Protein AF-A0A935KR40-F1 (afdb_monomer)

pLDDT: mean 94.68, std 5.31, range [67.19, 98.38]

Radius of gyration: 16.08 Å; Cα contacts (8 Å, |Δi|>4): 238; chains: 1; bounding box: 42×30×40 Å

Sequence (120 aa):
MPTGVYYLVIKHFNSIETWSKSGGDHFTRDFSEDSYDFTISSNQAYGNNLKLKGDQYCIISGDIVQDGFIDGSDMLALDNSTYTFASGRFLPTDLNGDGFSDAQDMLIADNNRSREVIRP

Structure (mmCIF, N/CA/C/O backbone):
data_AF-A0A935KR40-F1
#
_entry.id   AF-A0A935KR40-F1
#
loop_
_atom_site.group_PDB
_atom_site.id
_atom_site.type_symbol
_atom_site.label_atom_id
_atom_site.label_alt_id
_atom_site.label_comp_id
_atom_site.label_asym_id
_atom_site.label_entity_id
_atom_site.label_seq_id
_atom_site.pdbx_PDB_ins_code
_atom_site.Cartn_x
_atom_site.Cartn_y
_atom_site.Cartn_z
_atom_site.occupancy
_atom_site.B_iso_or_equiv
_atom_site.auth_seq_id
_atom_site.auth_comp_id
_atom_site.auth_asym_id
_atom_site.auth_atom_id
_atom_site.pdbx_PDB_model_num
ATOM 1 N N . MET A 1 1 ? 20.684 -13.747 -7.491 1.00 74.19 1 MET A N 1
ATOM 2 C CA . MET A 1 1 ? 19.772 -14.326 -8.508 1.00 74.19 1 MET A CA 1
ATOM 3 C C . MET A 1 1 ? 20.428 -14.155 -9.876 1.00 74.19 1 MET A C 1
ATOM 5 O O . MET A 1 1 ? 21.354 -13.359 -9.942 1.00 74.19 1 MET A O 1
ATOM 9 N N . PRO A 1 2 ? 20.089 -14.916 -10.930 1.00 88.00 2 PRO A N 1
ATOM 10 C CA . PRO A 1 2 ? 20.597 -14.633 -12.276 1.00 88.00 2 PRO A CA 1
ATOM 11 C C . PRO A 1 2 ? 20.236 -13.212 -12.729 1.00 88.00 2 PRO A C 1
ATOM 13 O O . PRO A 1 2 ? 19.287 -12.632 -12.215 1.00 88.00 2 PRO A O 1
ATOM 16 N N . THR A 1 3 ? 20.977 -12.665 -13.690 1.00 91.88 3 THR A N 1
ATOM 17 C CA . THR A 1 3 ? 20.556 -11.431 -14.363 1.00 91.88 3 THR A CA 1
ATOM 18 C C . THR A 1 3 ? 19.273 -11.700 -15.150 1.00 91.88 3 THR A C 1
ATOM 20 O O . THR A 1 3 ? 19.194 -12.712 -15.853 1.00 91.88 3 THR A O 1
ATOM 23 N N . GLY A 1 4 ? 18.279 -10.822 -15.042 1.00 92.81 4 GLY A N 1
ATOM 24 C CA . GLY A 1 4 ? 16.993 -11.015 -15.703 1.00 92.81 4 GLY A CA 1
ATOM 25 C C . GLY A 1 4 ? 15.966 -9.939 -15.376 1.00 92.81 4 GLY A C 1
ATOM 26 O O . GLY A 1 4 ? 16.249 -8.981 -14.664 1.00 92.81 4 GLY A O 1
ATOM 27 N N . VAL A 1 5 ? 14.762 -10.114 -15.918 1.00 93.69 5 VAL A N 1
ATOM 28 C CA . VAL A 1 5 ? 13.613 -9.245 -15.646 1.00 93.69 5 VAL A CA 1
ATOM 29 C C . VAL A 1 5 ? 12.811 -9.830 -14.491 1.00 93.69 5 VAL A C 1
ATOM 31 O O . VAL A 1 5 ? 12.397 -10.990 -14.545 1.00 93.69 5 VAL A O 1
ATOM 34 N N . TYR A 1 6 ? 12.586 -9.024 -13.460 1.00 93.19 6 TYR A N 1
ATOM 35 C CA . TYR A 1 6 ? 11.889 -9.416 -12.242 1.00 93.19 6 TYR A CA 1
ATOM 36 C C . TYR A 1 6 ? 10.812 -8.403 -11.874 1.00 93.19 6 TYR A C 1
ATOM 38 O O . TYR A 1 6 ? 10.877 -7.231 -12.239 1.00 93.19 6 TYR A O 1
ATOM 46 N N . TYR A 1 7 ? 9.829 -8.867 -11.108 1.00 95.50 7 TYR A N 1
ATOM 47 C CA . TYR A 1 7 ? 8.890 -7.991 -10.425 1.00 95.50 7 TYR A CA 1
ATOM 48 C C . TYR A 1 7 ? 9.278 -7.873 -8.958 1.00 95.50 7 TYR A C 1
ATOM 50 O O . TYR A 1 7 ? 9.587 -8.876 -8.311 1.00 95.50 7 TYR A O 1
ATOM 58 N N . LEU A 1 8 ? 9.230 -6.652 -8.434 1.00 95.50 8 LEU A N 1
ATOM 59 C CA . LEU A 1 8 ? 9.316 -6.407 -7.003 1.00 95.50 8 LEU A CA 1
ATOM 60 C C . LEU A 1 8 ? 7.906 -6.372 -6.436 1.00 95.50 8 LEU A C 1
ATOM 62 O O . LEU A 1 8 ? 6.996 -5.824 -7.059 1.00 95.50 8 LEU A O 1
ATOM 66 N N . VAL A 1 9 ? 7.743 -6.932 -5.244 1.00 97.00 9 VAL A N 1
ATOM 67 C CA . VAL A 1 9 ? 6.456 -6.970 -4.553 1.00 97.00 9 VAL A CA 1
ATOM 68 C C . VAL A 1 9 ? 6.644 -6.420 -3.156 1.00 97.00 9 VAL A C 1
ATOM 70 O O . VAL A 1 9 ? 7.471 -6.927 -2.397 1.00 97.00 9 VAL A O 1
ATOM 73 N N . ILE A 1 10 ? 5.861 -5.402 -2.814 1.00 97.31 10 ILE A N 1
ATOM 74 C CA . ILE A 1 10 ? 5.774 -4.893 -1.450 1.00 97.31 10 ILE A CA 1
ATOM 75 C C . ILE A 1 10 ? 4.508 -5.461 -0.820 1.00 97.31 10 ILE A C 1
ATOM 77 O O . ILE A 1 10 ? 3.406 -5.277 -1.336 1.00 97.31 10 ILE A O 1
ATOM 81 N N . LYS A 1 11 ? 4.690 -6.153 0.306 1.00 96.88 11 LYS A N 1
ATOM 82 C CA . LYS A 1 11 ? 3.614 -6.628 1.175 1.00 96.88 11 LYS A CA 1
ATOM 83 C C . LYS A 1 11 ? 3.732 -5.920 2.511 1.00 96.88 11 LYS A C 1
ATOM 85 O O . LYS A 1 11 ? 4.810 -5.906 3.106 1.00 96.88 11 LYS A O 1
ATOM 90 N N . HIS A 1 12 ? 2.630 -5.351 2.969 1.00 95.31 12 HIS A N 1
ATOM 91 C CA . HIS A 1 12 ? 2.526 -4.706 4.266 1.00 95.31 12 HIS A CA 1
ATOM 92 C C . HIS A 1 12 ? 1.251 -5.195 4.950 1.00 95.31 12 HIS A C 1
ATOM 94 O O . HIS A 1 12 ? 0.281 -5.516 4.275 1.00 95.31 12 HIS A O 1
ATOM 100 N N . PHE A 1 13 ? 1.263 -5.274 6.278 1.00 94.38 13 PHE A N 1
ATOM 101 C CA . PHE A 1 13 ? 0.266 -6.012 7.065 1.00 94.38 13 PHE A CA 1
ATOM 102 C C . PHE A 1 13 ? -1.138 -5.381 7.099 1.00 94.38 13 PHE A C 1
ATOM 104 O O . PHE A 1 13 ? -2.040 -5.962 7.691 1.00 94.38 13 PHE A O 1
ATOM 111 N N . ASN A 1 14 ? -1.305 -4.193 6.518 1.00 95.50 14 ASN A N 1
ATOM 112 C CA . ASN A 1 14 ? -2.572 -3.465 6.434 1.00 95.50 14 ASN A CA 1
ATOM 113 C C . ASN A 1 14 ? -2.696 -2.642 5.141 1.00 95.50 14 ASN A C 1
ATOM 115 O O . ASN A 1 14 ? -3.305 -1.569 5.110 1.00 95.50 14 ASN A O 1
ATOM 119 N N . SER A 1 15 ? -2.023 -3.071 4.075 1.00 97.12 15 SER A N 1
ATOM 120 C CA . SER A 1 15 ? -2.008 -2.349 2.805 1.00 97.12 15 SER A CA 1
ATOM 121 C C . SER A 1 15 ? -2.112 -3.304 1.633 1.00 97.12 15 SER A C 1
ATOM 123 O O 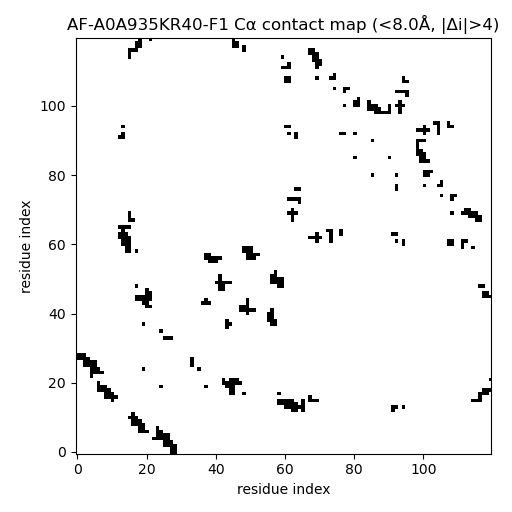. SER A 1 15 ? -1.701 -4.459 1.727 1.00 97.12 15 SER A O 1
ATOM 125 N N . ILE A 1 16 ? -2.595 -2.777 0.509 1.00 97.88 16 ILE A N 1
ATOM 126 C CA . ILE A 1 16 ? -2.675 -3.517 -0.743 1.00 97.88 16 ILE A CA 1
ATOM 127 C C . ILE A 1 16 ? -1.274 -3.941 -1.182 1.00 97.88 16 ILE A C 1
ATOM 129 O O . ILE A 1 16 ? -0.365 -3.120 -1.360 1.00 97.88 16 ILE A O 1
ATOM 133 N N . GLU A 1 17 ? -1.115 -5.246 -1.392 1.00 98.19 17 GLU A N 1
ATOM 134 C CA . GLU A 1 17 ? 0.071 -5.807 -2.025 1.00 98.19 17 GLU A CA 1
ATOM 135 C C . GLU A 1 17 ? 0.319 -5.112 -3.369 1.00 98.19 17 GLU A C 1
ATOM 137 O O . GLU A 1 17 ? -0.527 -5.101 -4.265 1.00 98.19 17 GLU A O 1
ATOM 142 N N . THR A 1 18 ? 1.506 -4.529 -3.509 1.00 98.31 18 THR A N 1
ATOM 143 C CA . THR A 1 18 ? 1.845 -3.679 -4.650 1.00 98.31 18 THR A CA 1
ATOM 144 C C . THR A 1 18 ? 2.976 -4.304 -5.454 1.00 98.31 18 THR A C 1
ATOM 146 O O . THR A 1 18 ? 4.059 -4.560 -4.926 1.00 98.31 18 THR A O 1
ATOM 149 N N . TRP A 1 19 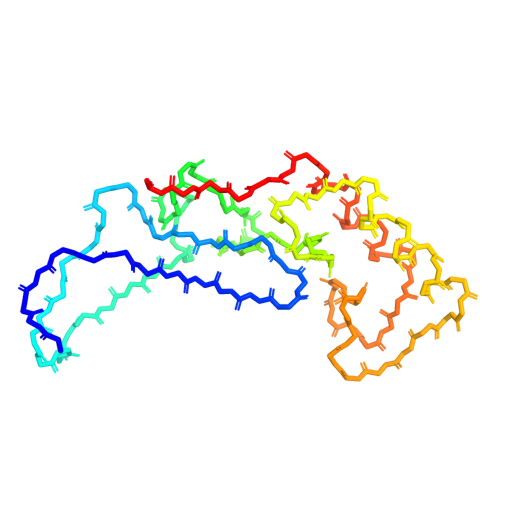? 2.724 -4.532 -6.743 1.00 98.19 19 TRP A N 1
ATOM 150 C CA . TRP A 1 19 ? 3.692 -5.070 -7.700 1.00 98.19 19 TRP A CA 1
ATOM 151 C C . TRP A 1 19 ? 4.338 -3.946 -8.504 1.00 98.19 19 TRP A C 1
ATOM 153 O O . TRP A 1 19 ? 3.667 -2.973 -8.841 1.00 98.19 19 TRP A O 1
ATOM 163 N N . SER A 1 20 ? 5.621 -4.086 -8.842 1.00 97.44 20 SER A N 1
ATOM 164 C CA . SER A 1 20 ? 6.343 -3.150 -9.714 1.00 97.44 20 SER A CA 1
ATOM 165 C C . SER A 1 20 ? 5.709 -3.035 -11.108 1.00 97.44 20 SER A C 1
ATOM 167 O O . SER A 1 20 ? 4.879 -3.855 -11.505 1.00 97.44 20 SER A O 1
ATOM 169 N N . LYS A 1 21 ? 6.116 -2.005 -11.857 1.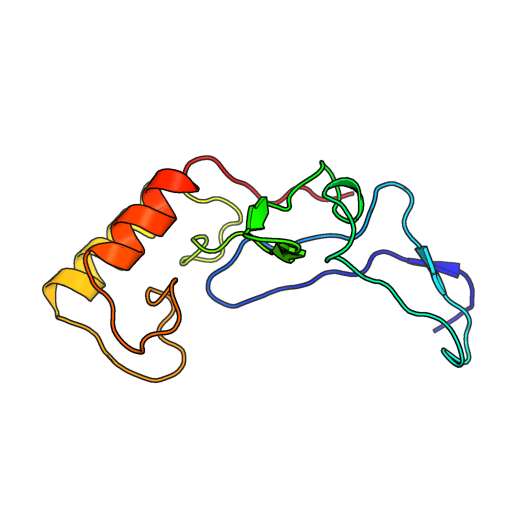00 97.00 21 LYS A N 1
ATOM 170 C CA . LYS A 1 21 ? 5.584 -1.606 -13.167 1.00 97.00 21 LYS A CA 1
ATOM 171 C C . LYS A 1 21 ? 5.410 -2.779 -14.129 1.00 97.00 21 LYS A C 1
ATOM 173 O O . LYS A 1 21 ? 6.166 -3.753 -14.115 1.00 97.00 21 LYS A O 1
ATOM 178 N N . SER A 1 22 ? 4.440 -2.632 -15.026 1.00 96.38 22 SER A N 1
ATOM 179 C CA . SER A 1 22 ? 4.210 -3.585 -16.112 1.00 96.38 22 SER A CA 1
ATOM 180 C C . SER A 1 22 ? 5.480 -3.814 -16.933 1.00 96.38 22 SER A C 1
ATOM 182 O O . SER A 1 22 ? 6.151 -2.861 -17.324 1.00 96.38 22 SER A O 1
ATOM 184 N N . GLY A 1 23 ? 5.785 -5.080 -17.220 1.00 94.88 23 GLY A N 1
ATOM 185 C CA . GLY A 1 23 ? 7.004 -5.483 -17.923 1.00 94.88 23 GLY A CA 1
ATOM 186 C C . GLY A 1 23 ? 8.196 -5.776 -17.008 1.00 94.88 23 GLY A C 1
ATOM 187 O O . GLY A 1 23 ? 9.199 -6.274 -17.508 1.00 94.88 23 GLY A O 1
ATOM 188 N N . GLY A 1 24 ? 8.078 -5.537 -15.697 1.00 93.88 24 GLY A N 1
ATOM 189 C CA . GLY A 1 24 ? 9.130 -5.790 -14.713 1.00 93.88 24 GLY A CA 1
ATOM 190 C C . GLY A 1 24 ? 10.269 -4.773 -14.777 1.00 93.88 24 GLY A C 1
ATOM 191 O O . GLY A 1 24 ? 10.222 -3.794 -15.527 1.00 93.88 24 GLY A O 1
ATOM 192 N N . ASP A 1 25 ? 11.298 -5.003 -13.968 1.00 93.00 25 ASP A N 1
ATOM 193 C CA . ASP A 1 25 ? 12.567 -4.288 -14.069 1.00 93.00 25 ASP A CA 1
ATOM 194 C C . ASP A 1 25 ? 13.743 -5.249 -14.211 1.00 93.00 25 ASP A C 1
ATOM 196 O O . ASP A 1 25 ? 13.673 -6.414 -13.811 1.00 93.00 25 ASP A O 1
ATOM 200 N N . HIS A 1 26 ? 14.811 -4.766 -14.831 1.00 92.12 26 HIS A N 1
ATOM 201 C CA . HIS A 1 26 ? 16.004 -5.562 -15.063 1.00 92.12 26 HIS A CA 1
ATOM 202 C C . HIS A 1 26 ? 16.911 -5.507 -13.835 1.00 92.12 26 HIS A C 1
ATOM 204 O O . HIS A 1 26 ? 17.340 -4.430 -13.443 1.00 92.12 26 HIS A O 1
ATOM 210 N N . PHE A 1 27 ? 17.241 -6.671 -13.278 1.00 90.56 27 PHE A N 1
ATOM 211 C CA . PHE A 1 27 ? 18.189 -6.806 -12.174 1.00 90.56 27 PHE A CA 1
ATOM 212 C C . PHE A 1 27 ? 19.398 -7.625 -12.605 1.00 90.56 27 PHE A C 1
ATOM 214 O O . PHE A 1 27 ? 19.265 -8.633 -13.310 1.00 90.56 27 PHE A O 1
ATOM 221 N N . THR A 1 28 ? 20.583 -7.218 -12.165 1.00 90.38 28 THR A N 1
ATOM 222 C CA . THR A 1 28 ? 21.839 -7.933 -12.360 1.00 90.38 28 THR A CA 1
ATOM 223 C C . THR A 1 28 ? 22.144 -8.851 -11.180 1.00 90.38 28 THR A C 1
ATOM 225 O O . THR A 1 28 ? 21.634 -8.721 -10.069 1.00 90.38 28 THR A O 1
ATOM 228 N N . ARG A 1 29 ? 23.011 -9.842 -11.414 1.00 85.62 29 ARG A N 1
ATOM 229 C CA . ARG A 1 29 ? 23.392 -10.812 -10.377 1.00 85.62 29 ARG A CA 1
ATOM 230 C C . ARG A 1 29 ? 24.011 -10.167 -9.135 1.00 85.62 29 ARG A C 1
ATOM 232 O O . ARG A 1 29 ? 23.897 -10.731 -8.047 1.00 85.62 29 ARG A O 1
ATOM 239 N N . ASP A 1 30 ? 24.733 -9.074 -9.319 1.00 84.38 30 ASP A N 1
ATOM 240 C CA . ASP A 1 30 ? 25.534 -8.404 -8.304 1.00 84.38 30 ASP A CA 1
ATOM 241 C C . ASP A 1 30 ? 24.797 -7.277 -7.571 1.00 84.38 30 ASP A C 1
ATOM 243 O O . ASP A 1 30 ? 25.323 -6.827 -6.556 1.00 84.38 30 ASP A O 1
ATOM 247 N N . PHE A 1 31 ? 23.595 -6.877 -8.019 1.00 76.94 31 PHE A N 1
ATOM 248 C CA . PHE A 1 31 ? 22.746 -5.856 -7.377 1.00 76.94 31 PHE A CA 1
ATOM 249 C C . PHE A 1 31 ? 23.480 -4.541 -7.060 1.00 76.94 31 PHE A C 1
ATOM 251 O O . PHE A 1 31 ? 23.080 -3.797 -6.166 1.00 76.94 31 PHE A O 1
ATOM 258 N N . SER A 1 32 ? 24.591 -4.266 -7.743 1.00 70.44 32 SER A N 1
ATOM 259 C CA . SER A 1 32 ? 25.514 -3.203 -7.351 1.00 70.44 32 SER A CA 1
ATOM 260 C C . SER A 1 32 ? 24.968 -1.810 -7.683 1.00 70.44 32 SER A C 1
ATOM 262 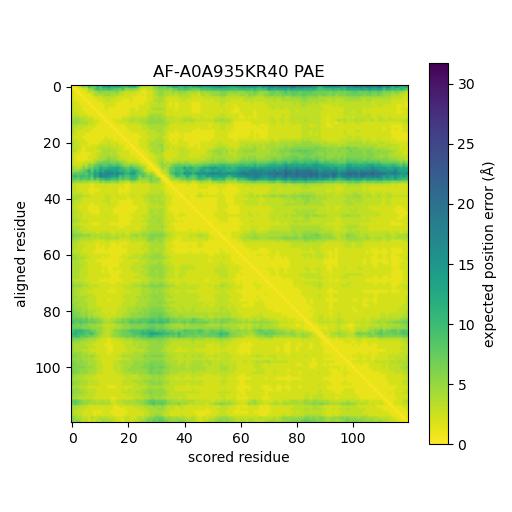O O . SER A 1 32 ? 25.396 -0.839 -7.063 1.00 70.44 32 SER A O 1
ATOM 264 N N . GLU A 1 33 ? 23.975 -1.719 -8.581 1.00 67.19 33 GLU A N 1
ATOM 265 C CA . GLU A 1 33 ? 23.362 -0.458 -9.029 1.00 67.19 33 GLU A CA 1
ATOM 266 C C . GLU A 1 33 ? 21.836 -0.535 -9.257 1.00 67.19 33 GLU A C 1
ATOM 268 O O . GLU A 1 33 ? 21.216 0.466 -9.624 1.00 67.19 33 GLU A O 1
ATOM 273 N N . ASP A 1 34 ? 21.198 -1.687 -9.020 1.00 80.38 34 ASP A N 1
ATOM 274 C CA . ASP A 1 34 ? 19.761 -1.832 -9.266 1.00 80.38 34 ASP A CA 1
ATOM 275 C C . ASP A 1 34 ? 18.951 -1.175 -8.140 1.00 80.38 34 ASP A C 1
ATOM 277 O O . ASP A 1 34 ? 18.897 -1.665 -7.008 1.00 80.38 34 ASP A O 1
ATOM 281 N N . SER A 1 35 ? 18.286 -0.066 -8.456 1.00 86.94 35 SER A N 1
ATOM 282 C CA . SER A 1 35 ? 17.338 0.596 -7.559 1.00 86.94 35 SER A CA 1
ATOM 283 C C . SER A 1 35 ? 15.985 0.735 -8.243 1.00 86.94 35 SER A C 1
ATOM 285 O O . SER A 1 35 ? 15.898 1.065 -9.423 1.00 86.94 35 SER A O 1
ATOM 287 N N . TYR A 1 36 ? 14.923 0.462 -7.489 1.00 93.75 36 TYR A N 1
ATOM 288 C CA . TYR A 1 36 ? 13.551 0.639 -7.940 1.00 93.75 36 TYR A CA 1
ATOM 289 C C . TYR A 1 36 ? 12.829 1.580 -6.987 1.00 93.75 36 TYR A C 1
ATOM 291 O O . TYR A 1 36 ? 12.798 1.330 -5.781 1.00 93.75 36 TYR A O 1
ATOM 299 N N . ASP A 1 37 ? 12.228 2.639 -7.522 1.00 95.62 37 ASP A N 1
ATOM 300 C CA . ASP A 1 37 ? 11.572 3.671 -6.726 1.00 95.62 37 ASP A CA 1
ATOM 301 C C . ASP A 1 37 ? 10.081 3.764 -7.070 1.00 95.62 37 ASP A C 1
ATOM 303 O O . ASP A 1 37 ? 9.689 4.255 -8.128 1.00 95.62 37 ASP A O 1
ATOM 307 N N . PHE A 1 38 ? 9.238 3.307 -6.143 1.00 97.69 38 PHE A N 1
ATOM 308 C CA . PHE A 1 38 ? 7.781 3.381 -6.262 1.00 97.69 38 PHE A CA 1
ATOM 309 C C . PHE A 1 38 ? 7.231 4.808 -6.101 1.00 97.69 38 PHE A C 1
ATOM 311 O O . PHE A 1 38 ? 6.079 5.055 -6.442 1.00 97.69 38 PHE A O 1
ATOM 318 N N . THR A 1 39 ? 8.015 5.755 -5.583 1.00 97.81 39 THR A N 1
ATOM 319 C CA . THR A 1 39 ? 7.515 7.072 -5.161 1.00 97.81 39 THR A CA 1
ATOM 320 C C . THR A 1 39 ? 7.427 8.098 -6.291 1.00 97.81 39 THR A C 1
ATOM 322 O O . THR A 1 39 ? 6.814 9.148 -6.097 1.00 97.81 39 THR A O 1
ATOM 325 N N . ILE A 1 40 ? 7.985 7.794 -7.471 1.00 96.44 40 ILE A N 1
ATOM 326 C CA . ILE A 1 40 ? 8.138 8.736 -8.595 1.00 96.44 40 ILE A CA 1
ATOM 327 C C . ILE A 1 40 ? 6.823 8.971 -9.351 1.00 96.44 40 ILE A C 1
ATOM 329 O O . ILE A 1 40 ? 6.491 10.102 -9.708 1.00 96.44 40 ILE A O 1
ATOM 333 N N . SER A 1 41 ? 6.081 7.906 -9.651 1.00 97.69 41 SER A N 1
ATOM 334 C CA . SER A 1 41 ? 4.880 7.964 -10.492 1.00 97.69 41 SER A CA 1
ATOM 335 C C . SER A 1 41 ? 3.968 6.766 -10.252 1.00 97.69 41 SER A C 1
ATOM 337 O O . SER A 1 41 ? 4.429 5.691 -9.881 1.00 97.69 41 SER A O 1
ATOM 339 N N . SER A 1 42 ? 2.664 6.904 -10.520 1.00 97.50 42 SER A N 1
ATOM 340 C CA . SER A 1 42 ? 1.720 5.793 -10.315 1.00 97.50 42 SER A CA 1
ATOM 341 C C . SER A 1 42 ? 2.049 4.569 -11.166 1.00 97.50 42 SER A C 1
ATOM 343 O O . SER A 1 42 ? 1.876 3.444 -10.709 1.00 97.50 42 SER A O 1
ATOM 345 N N . ASN A 1 43 ? 2.587 4.775 -12.369 1.00 97.31 43 ASN A N 1
ATOM 346 C CA . ASN A 1 43 ? 3.001 3.700 -13.270 1.00 97.31 43 ASN A CA 1
ATOM 347 C C . ASN A 1 43 ? 4.235 2.911 -12.793 1.00 97.31 43 ASN A C 1
ATOM 349 O O . ASN A 1 43 ? 4.599 1.937 -13.448 1.00 97.31 43 ASN A O 1
ATOM 353 N N . GLN A 1 44 ? 4.853 3.286 -11.663 1.00 97.94 44 GLN A N 1
ATOM 354 C CA . GLN A 1 44 ? 5.832 2.442 -10.973 1.00 97.94 44 GLN A CA 1
ATOM 355 C C . GLN A 1 44 ? 5.174 1.238 -10.288 1.00 97.94 44 GLN A C 1
ATOM 357 O O . GLN A 1 44 ? 5.879 0.328 -9.858 1.00 97.94 44 GLN A O 1
ATOM 362 N N . ALA A 1 45 ? 3.845 1.190 -10.212 1.00 98.12 45 ALA A N 1
ATOM 363 C CA . ALA A 1 45 ? 3.115 -0.008 -9.840 1.00 98.12 45 ALA A CA 1
ATOM 364 C C . ALA A 1 45 ? 2.307 -0.566 -11.009 1.00 98.12 45 ALA A C 1
ATOM 366 O O . ALA A 1 45 ? 1.782 0.173 -11.852 1.00 98.12 45 ALA A O 1
ATOM 367 N N . TYR A 1 46 ? 2.164 -1.888 -11.031 1.00 97.94 46 TYR A N 1
ATO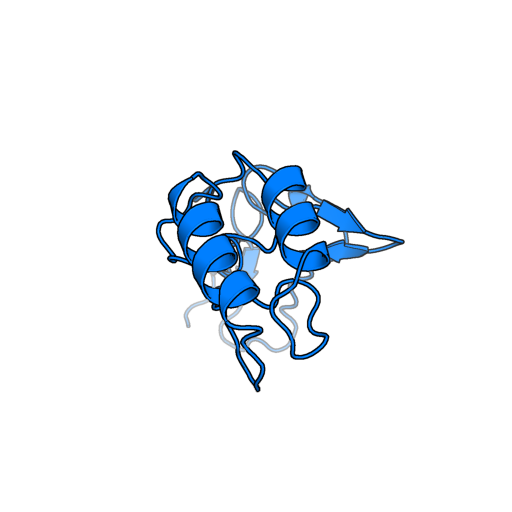M 368 C CA . TYR A 1 46 ? 1.265 -2.564 -11.954 1.00 97.94 46 TYR A CA 1
ATOM 369 C C . TYR A 1 46 ? -0.163 -2.011 -11.805 1.00 97.94 46 TYR A C 1
ATOM 371 O O . TYR A 1 46 ? -0.626 -1.731 -10.700 1.00 97.94 46 TYR A O 1
ATOM 379 N N . GLY A 1 47 ? -0.847 -1.771 -12.927 1.00 97.00 47 GLY A N 1
ATOM 380 C CA . GLY A 1 47 ? -2.195 -1.187 -12.925 1.00 97.00 47 GLY A CA 1
ATOM 381 C C . GLY A 1 47 ? -2.289 0.258 -12.413 1.00 97.00 47 GLY A C 1
ATOM 382 O O . GLY A 1 47 ? -3.391 0.732 -12.157 1.00 97.00 47 GLY A O 1
ATOM 383 N N . ASN A 1 48 ? -1.166 0.974 -12.273 1.00 97.44 48 ASN A N 1
ATOM 384 C CA . ASN A 1 48 ? -1.106 2.300 -11.650 1.00 97.44 48 ASN A CA 1
ATOM 385 C C . ASN A 1 48 ? -1.614 2.311 -10.194 1.00 97.44 48 ASN A C 1
ATOM 387 O O . ASN A 1 48 ? -2.233 3.286 -9.756 1.00 97.44 48 ASN A O 1
ATOM 391 N N . ASN A 1 49 ? -1.382 1.223 -9.451 1.00 97.00 49 ASN A N 1
ATOM 392 C CA . ASN A 1 49 ? -1.976 0.979 -8.134 1.00 97.00 49 ASN A CA 1
ATOM 393 C C . ASN A 1 49 ? -1.252 1.690 -6.972 1.00 97.00 49 ASN A C 1
ATOM 395 O O . ASN A 1 49 ? -0.947 1.097 -5.942 1.00 97.00 49 ASN A O 1
ATOM 399 N N . LEU A 1 50 ? -0.959 2.978 -7.152 1.00 98.00 50 LEU A N 1
ATOM 400 C CA . LEU A 1 50 ? -0.380 3.862 -6.141 1.00 98.00 50 LEU A CA 1
ATOM 401 C C . LEU A 1 50 ? -1.212 5.136 -6.036 1.00 98.00 50 LEU A C 1
ATOM 403 O O . LEU A 1 50 ? -1.852 5.569 -7.001 1.00 98.00 50 LEU A O 1
ATOM 407 N N . LYS A 1 51 ? -1.159 5.789 -4.876 1.00 96.31 51 LYS A N 1
ATOM 408 C CA . LYS A 1 51 ? -1.862 7.048 -4.624 1.00 96.31 51 LYS A CA 1
ATOM 409 C C . LYS A 1 51 ? -0.862 8.172 -4.379 1.00 96.31 51 LYS A C 1
ATOM 411 O O . LYS A 1 51 ? -0.020 8.062 -3.498 1.00 96.31 51 LYS A O 1
ATOM 416 N N . LEU A 1 52 ? -0.981 9.271 -5.123 1.00 97.12 52 LEU A N 1
ATOM 417 C CA . LEU A 1 52 ? -0.228 10.493 -4.831 1.00 97.12 52 LEU A CA 1
ATOM 418 C C . LEU A 1 52 ? -0.733 11.108 -3.515 1.00 97.12 52 LEU A C 1
ATOM 420 O O . LEU A 1 52 ? -1.930 11.394 -3.392 1.00 97.12 52 LEU A O 1
ATOM 424 N N . LYS A 1 53 ? 0.169 11.317 -2.553 1.00 95.25 53 LYS A N 1
ATOM 425 C CA . LYS A 1 53 ? -0.090 12.003 -1.280 1.00 95.25 53 LYS A CA 1
ATOM 426 C C . LYS A 1 53 ? 1.035 13.010 -1.035 1.00 95.25 53 LYS A C 1
ATOM 428 O O . LYS A 1 53 ? 2.185 12.631 -0.844 1.00 95.25 53 LYS A O 1
ATOM 433 N N . GLY A 1 54 ? 0.700 14.301 -1.059 1.00 95.44 54 GLY A N 1
ATOM 434 C CA . GLY A 1 54 ? 1.721 15.350 -1.133 1.00 95.44 54 GLY A CA 1
ATOM 435 C C . GLY A 1 54 ? 2.497 15.234 -2.447 1.00 95.44 54 GLY A C 1
ATOM 436 O O . GLY A 1 54 ? 1.879 15.193 -3.510 1.00 95.44 54 GLY A O 1
ATOM 437 N N . ASP A 1 55 ? 3.820 15.115 -2.353 1.00 96.06 55 ASP A N 1
ATOM 438 C CA . ASP A 1 55 ? 4.730 15.072 -3.506 1.00 96.06 55 ASP A CA 1
ATOM 439 C C . ASP A 1 55 ? 5.210 13.654 -3.870 1.00 96.06 55 ASP A C 1
ATOM 441 O O . ASP A 1 55 ? 6.019 13.494 -4.781 1.00 96.06 55 ASP A O 1
ATOM 445 N N . GLN A 1 56 ? 4.738 12.617 -3.166 1.00 97.69 56 GLN A N 1
ATOM 446 C CA . GLN A 1 56 ? 5.184 11.235 -3.363 1.00 97.69 56 GLN A CA 1
ATOM 447 C C . GLN A 1 56 ? 4.021 10.276 -3.605 1.00 97.69 56 GLN A C 1
ATOM 449 O O . GLN A 1 56 ? 2.915 10.437 -3.078 1.00 97.69 56 GLN A O 1
ATOM 454 N N . TYR A 1 57 ? 4.285 9.246 -4.406 1.00 98.38 57 TYR A N 1
ATOM 455 C CA . TYR A 1 57 ? 3.370 8.124 -4.568 1.00 98.38 57 TYR A CA 1
ATOM 456 C C . TYR A 1 57 ? 3.528 7.137 -3.413 1.00 98.38 57 TYR A C 1
ATOM 458 O O . TYR A 1 57 ? 4.631 6.712 -3.073 1.00 98.38 57 TYR A O 1
ATOM 466 N N . CYS A 1 58 ? 2.400 6.781 -2.809 1.00 97.19 58 CYS A N 1
ATOM 467 C CA . CYS A 1 58 ? 2.321 5.915 -1.644 1.00 97.19 58 CYS A CA 1
ATOM 468 C C . CYS A 1 58 ? 1.517 4.651 -1.955 1.00 97.19 58 CYS A C 1
ATOM 470 O O . CYS A 1 58 ? 0.595 4.657 -2.780 1.00 97.19 58 CYS A O 1
ATOM 472 N N . ILE A 1 59 ? 1.854 3.583 -1.235 1.00 97.81 59 ILE A N 1
ATOM 473 C CA . ILE A 1 59 ? 1.064 2.353 -1.180 1.00 97.81 59 ILE A CA 1
ATOM 474 C C . ILE A 1 59 ? -0.248 2.640 -0.444 1.00 97.81 59 ILE A C 1
ATOM 476 O O . ILE A 1 59 ? -0.307 3.473 0.461 1.00 97.81 59 ILE A O 1
ATOM 480 N N . ILE A 1 60 ? -1.311 1.973 -0.878 1.00 98.12 60 ILE A N 1
ATOM 481 C CA . ILE A 1 60 ? -2.673 2.202 -0.404 1.00 98.12 60 ILE A CA 1
ATOM 482 C C . ILE A 1 60 ? -2.944 1.323 0.824 1.00 98.12 60 ILE A C 1
ATOM 484 O O . ILE A 1 60 ? -2.992 0.099 0.708 1.00 98.12 60 ILE A O 1
ATOM 488 N N . SER A 1 61 ? -3.143 1.944 1.988 1.00 97.50 61 SER A N 1
ATOM 489 C CA . SER A 1 61 ? -3.584 1.269 3.218 1.00 97.50 61 SER A CA 1
ATOM 490 C C . SER A 1 61 ? -5.071 0.903 3.172 1.00 97.50 61 SER A C 1
ATOM 492 O O . SER A 1 61 ? -5.865 1.645 2.586 1.00 97.50 61 SER A O 1
ATOM 494 N N . GLY A 1 62 ? -5.446 -0.185 3.847 1.00 97.38 62 GLY A N 1
ATOM 495 C CA . GLY A 1 62 ? -6.839 -0.563 4.107 1.00 97.38 62 GLY A CA 1
ATOM 496 C C . GLY A 1 62 ? -7.201 -2.019 3.810 1.00 97.38 62 GLY A C 1
ATOM 497 O O . GLY A 1 62 ? -8.307 -2.407 4.150 1.00 97.38 62 GLY A O 1
ATOM 498 N N . ASP A 1 63 ? -6.293 -2.818 3.237 1.00 98.19 63 ASP A N 1
ATOM 499 C CA . ASP A 1 63 ? -6.451 -4.282 3.145 1.00 98.19 63 ASP A CA 1
ATOM 500 C C . ASP A 1 63 ? -5.963 -4.896 4.465 1.00 98.19 63 ASP A C 1
ATOM 502 O O . ASP A 1 63 ? -4.783 -5.211 4.646 1.00 98.19 63 ASP A O 1
ATOM 506 N N . ILE A 1 64 ? -6.859 -4.919 5.445 1.00 97.81 64 ILE A N 1
ATOM 507 C CA . ILE A 1 64 ? -6.614 -5.285 6.842 1.00 97.81 64 ILE A CA 1
ATOM 508 C C . ILE A 1 64 ? -6.663 -6.802 6.995 1.00 97.81 64 ILE A C 1
ATOM 510 O O . ILE A 1 64 ? -5.853 -7.373 7.729 1.00 97.81 64 ILE A O 1
ATOM 514 N N . VAL A 1 65 ? -7.606 -7.459 6.314 1.00 97.38 65 VAL A N 1
ATOM 515 C CA . VAL A 1 65 ? -7.756 -8.921 6.375 1.00 97.38 65 VAL A CA 1
ATOM 516 C C . VAL A 1 65 ? -6.856 -9.665 5.382 1.00 97.38 65 VAL A C 1
ATOM 518 O O . VAL A 1 65 ? -6.788 -10.894 5.442 1.00 97.38 65 VAL A O 1
ATOM 521 N N . GLN A 1 66 ? -6.095 -8.938 4.556 1.00 97.31 66 GLN A N 1
ATOM 522 C CA . GLN A 1 66 ? -5.082 -9.461 3.631 1.00 97.31 66 GLN A CA 1
ATOM 523 C C . GLN A 1 66 ? -5.674 -10.419 2.587 1.00 97.31 66 GLN A C 1
ATOM 525 O O . GLN A 1 66 ? -5.056 -11.429 2.229 1.00 97.31 66 GLN A O 1
ATOM 530 N N . ASP A 1 67 ? -6.877 -10.111 2.099 1.00 97.12 67 ASP A N 1
ATOM 531 C CA . ASP A 1 67 ? -7.555 -10.877 1.047 1.00 97.12 67 ASP A CA 1
ATOM 532 C C . ASP A 1 67 ? -7.353 -10.282 -0.357 1.00 97.12 67 ASP A C 1
ATOM 534 O O . ASP A 1 67 ? -7.715 -10.900 -1.365 1.00 97.12 67 ASP A O 1
ATOM 538 N N . GLY A 1 68 ? -6.670 -9.138 -0.428 1.00 97.38 68 GLY A N 1
ATOM 539 C CA . GLY A 1 68 ? -6.346 -8.443 -1.658 1.00 97.38 68 GLY A CA 1
ATOM 540 C C . GLY A 1 68 ? -7.402 -7.439 -2.106 1.00 97.38 68 GLY A C 1
ATOM 541 O O . GLY A 1 68 ? -7.250 -6.894 -3.201 1.00 97.38 68 GLY A O 1
ATOM 542 N N . PHE A 1 69 ? -8.429 -7.176 -1.301 1.00 97.81 69 PHE A N 1
ATOM 543 C CA . PHE A 1 69 ? -9.454 -6.169 -1.548 1.00 97.81 69 PHE A CA 1
ATOM 544 C C . PHE A 1 69 ? -9.556 -5.225 -0.346 1.00 97.81 69 PHE A C 1
ATOM 546 O O . PHE A 1 69 ? -9.256 -5.596 0.776 1.00 97.81 69 PHE A O 1
ATOM 553 N N . ILE A 1 70 ? -9.949 -3.974 -0.593 1.00 98.12 70 ILE A N 1
ATOM 554 C CA . ILE A 1 70 ? -10.400 -3.058 0.461 1.00 98.12 70 ILE A CA 1
ATOM 555 C C . ILE A 1 70 ? -11.918 -3.000 0.382 1.00 98.12 70 ILE A C 1
ATOM 557 O O . ILE A 1 70 ? -12.481 -2.287 -0.467 1.00 98.12 70 ILE A O 1
ATOM 561 N N . ASP A 1 71 ? -12.586 -3.772 1.234 1.00 97.44 71 ASP A N 1
ATOM 562 C CA . ASP A 1 71 ? -14.029 -3.968 1.170 1.00 97.44 71 ASP A CA 1
ATOM 563 C C . ASP A 1 71 ? -14.726 -4.024 2.545 1.00 97.44 71 ASP A C 1
ATOM 565 O O . ASP A 1 71 ? -14.269 -3.459 3.538 1.00 97.44 71 ASP A O 1
ATOM 569 N N . GLY A 1 72 ? -15.934 -4.597 2.588 1.00 97.19 72 GLY A N 1
ATOM 570 C CA . GLY A 1 72 ? -16.719 -4.685 3.817 1.00 97.19 72 GLY A CA 1
ATOM 571 C C . GLY A 1 72 ? -16.053 -5.509 4.923 1.00 97.19 72 GLY A C 1
ATOM 572 O O . GLY A 1 72 ? -16.322 -5.245 6.092 1.00 97.19 72 GLY A O 1
ATOM 573 N N . SER A 1 73 ? -15.191 -6.468 4.587 1.00 97.12 73 SER A N 1
ATOM 574 C CA . SER A 1 73 ? -14.447 -7.283 5.555 1.00 97.12 73 SER A CA 1
ATOM 575 C C . SER A 1 73 ? -13.511 -6.421 6.392 1.00 97.12 73 SER A C 1
ATOM 577 O O . SER A 1 73 ? -13.482 -6.539 7.619 1.00 97.12 73 SER A O 1
ATOM 579 N N . ASP A 1 74 ? -12.792 -5.516 5.726 1.00 98.00 74 ASP A N 1
ATOM 580 C CA . ASP A 1 74 ? -11.860 -4.592 6.363 1.00 98.00 74 ASP A CA 1
ATOM 581 C C . ASP A 1 74 ? -12.602 -3.591 7.238 1.00 98.00 74 ASP A C 1
ATOM 583 O O . ASP A 1 74 ? -12.199 -3.352 8.376 1.00 98.00 74 ASP A O 1
ATOM 587 N N . MET A 1 75 ? -13.738 -3.072 6.751 1.00 96.94 75 MET A N 1
ATOM 588 C CA . MET A 1 75 ? -14.579 -2.172 7.547 1.00 96.94 75 MET A CA 1
ATOM 589 C C . MET A 1 75 ? -15.063 -2.862 8.822 1.00 96.94 75 MET A C 1
ATOM 591 O O . MET A 1 75 ? -14.988 -2.276 9.892 1.00 96.94 75 MET A O 1
ATOM 595 N N . LEU A 1 76 ? -15.495 -4.125 8.741 1.00 97.25 76 LEU A N 1
ATOM 596 C CA . LEU A 1 76 ? -15.934 -4.883 9.916 1.00 97.25 76 LEU A CA 1
ATOM 597 C C . LEU A 1 76 ? -14.795 -5.127 10.917 1.00 97.25 76 LEU A C 1
ATOM 599 O O . LEU A 1 76 ? -15.020 -5.092 12.130 1.00 97.25 76 LEU A O 1
ATOM 603 N N . ALA A 1 77 ? -13.575 -5.394 10.441 1.00 97.00 77 ALA A N 1
ATOM 604 C CA . ALA A 1 77 ? -12.410 -5.531 11.313 1.00 97.00 77 ALA A CA 1
ATOM 605 C C . ALA A 1 77 ? -12.106 -4.211 12.040 1.00 97.00 77 ALA A C 1
ATOM 607 O O . ALA A 1 77 ? -11.854 -4.203 13.249 1.00 97.00 77 ALA A O 1
ATOM 608 N N . LEU A 1 78 ? -12.186 -3.100 11.311 1.00 96.69 78 LEU A N 1
ATOM 609 C CA . LEU A 1 78 ? -11.899 -1.767 11.814 1.00 96.69 78 LEU A CA 1
ATOM 610 C C . LEU A 1 78 ? -12.996 -1.261 12.766 1.00 96.69 78 LEU A C 1
ATOM 612 O O . LEU A 1 78 ? -12.670 -0.785 13.848 1.00 96.69 78 LEU A O 1
ATOM 616 N N . ASP A 1 79 ? -14.275 -1.489 12.458 1.00 96.88 79 ASP A N 1
ATOM 617 C CA . ASP A 1 79 ? -15.423 -1.187 13.328 1.00 96.88 79 ASP A CA 1
ATOM 618 C C . ASP A 1 79 ? -15.283 -1.848 14.707 1.00 96.88 79 ASP A C 1
ATOM 620 O O . ASP A 1 79 ? -15.439 -1.200 15.745 1.00 96.88 79 ASP A O 1
ATOM 624 N N . ASN A 1 80 ? -14.949 -3.143 14.732 1.00 95.88 80 ASN A N 1
ATOM 625 C CA . ASN A 1 80 ? -14.754 -3.882 15.980 1.00 95.88 80 ASN A CA 1
ATOM 626 C C . ASN A 1 80 ? -13.575 -3.327 16.792 1.00 95.88 80 ASN A C 1
ATOM 628 O O . ASN A 1 80 ? -13.662 -3.199 18.015 1.00 95.88 80 ASN A O 1
ATOM 632 N N . SER A 1 81 ? -12.480 -2.988 16.113 1.00 96.38 81 SER A N 1
ATOM 633 C CA . SER A 1 81 ? -11.266 -2.457 16.733 1.00 96.38 81 SER A CA 1
ATOM 634 C C . SER A 1 81 ? -11.499 -1.062 17.326 1.00 96.38 81 SER A C 1
ATOM 636 O O . SER A 1 81 ? -11.215 -0.831 18.507 1.00 96.38 81 SER A O 1
ATOM 638 N N . THR A 1 82 ? -12.143 -0.179 16.560 1.00 95.25 82 THR A N 1
ATOM 639 C CA . THR A 1 82 ? -12.526 1.179 16.964 1.00 95.25 82 THR A CA 1
ATOM 640 C C . THR A 1 82 ? -13.532 1.173 18.114 1.00 95.25 82 THR A C 1
ATOM 642 O O . THR A 1 82 ? -13.381 1.949 19.057 1.00 95.25 82 THR A O 1
ATOM 645 N N . TYR A 1 83 ? -14.505 0.251 18.129 1.00 94.31 83 TYR A N 1
ATOM 646 C CA . TYR A 1 83 ? -15.425 0.090 19.265 1.00 94.31 83 TYR A CA 1
ATOM 647 C C . TYR A 1 83 ? -14.689 -0.204 20.582 1.00 94.31 83 TYR A C 1
ATOM 649 O O . TYR A 1 83 ? -15.087 0.266 21.649 1.00 94.31 83 TYR A O 1
ATOM 657 N N . THR A 1 84 ? -13.597 -0.968 20.509 1.00 94.06 84 THR A N 1
ATOM 658 C CA . THR A 1 84 ? -12.762 -1.294 21.674 1.00 94.06 84 THR A CA 1
ATOM 659 C C . THR A 1 84 ? -11.677 -0.263 21.978 1.00 94.06 84 THR A C 1
ATOM 661 O O . THR A 1 84 ? -10.955 -0.445 22.958 1.00 94.06 84 THR A O 1
ATOM 664 N N . PHE A 1 85 ? -11.560 0.808 21.179 1.00 90.25 85 PHE A N 1
ATOM 665 C CA . PHE A 1 85 ? -10.439 1.754 21.220 1.00 90.25 85 PHE A CA 1
ATOM 666 C C . PHE A 1 85 ? -9.089 1.028 21.238 1.00 90.25 85 PHE A C 1
ATOM 668 O O . PHE A 1 85 ? -8.227 1.283 22.088 1.00 90.25 85 PHE A O 1
ATOM 675 N N . ALA A 1 86 ? -8.934 0.055 20.338 1.00 95.50 86 ALA A N 1
ATOM 676 C CA . ALA A 1 86 ? -7.711 -0.719 20.257 1.00 95.50 86 ALA A CA 1
ATOM 677 C C . ALA A 1 86 ? -6.515 0.213 20.032 1.00 95.50 86 ALA A C 1
ATOM 679 O O . ALA A 1 86 ? -6.575 1.175 19.270 1.00 95.50 86 ALA A O 1
ATOM 680 N N . SER A 1 87 ? -5.420 -0.079 20.722 1.00 95.25 87 SER A N 1
ATOM 681 C CA . SER A 1 87 ? -4.171 0.662 20.604 1.00 95.25 87 SER A CA 1
ATOM 682 C C . SER A 1 87 ? -3.000 -0.295 20.707 1.00 95.25 87 SER A C 1
ATOM 684 O O . S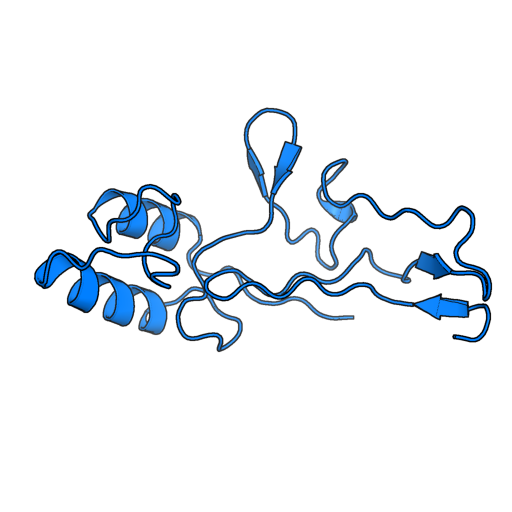ER A 1 87 ? -3.099 -1.371 21.307 1.00 95.25 87 SER A O 1
ATOM 686 N N . GLY A 1 88 ? -1.877 0.086 20.112 1.00 89.81 88 GLY A N 1
ATOM 687 C CA . GLY A 1 88 ? -0.668 -0.714 20.175 1.00 89.81 88 GLY A CA 1
ATOM 688 C C . GLY A 1 88 ? 0.252 -0.511 18.988 1.00 89.81 88 GLY A C 1
ATOM 689 O O . GLY A 1 88 ? 0.020 0.293 18.095 1.0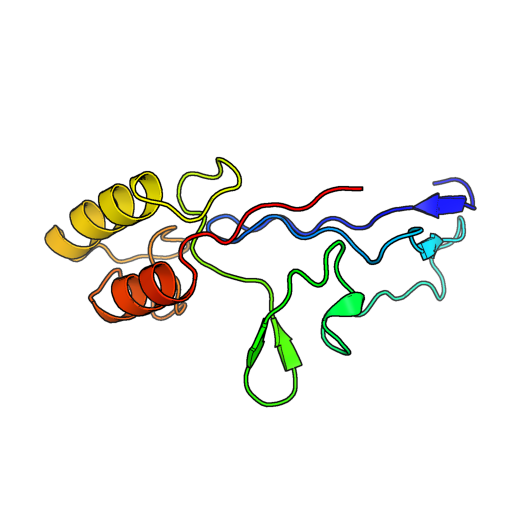0 89.81 88 GLY A O 1
ATOM 690 N N . ARG A 1 89 ? 1.339 -1.280 18.991 1.00 84.19 89 ARG A N 1
ATOM 691 C CA . ARG A 1 89 ? 2.317 -1.291 17.906 1.00 84.19 89 ARG A CA 1
ATOM 692 C C . ARG A 1 89 ? 1.944 -2.387 16.910 1.00 84.19 89 ARG A C 1
ATOM 694 O O . ARG A 1 89 ? 1.734 -3.519 17.336 1.00 84.19 89 ARG A O 1
ATOM 701 N N . PHE A 1 90 ? 1.953 -2.069 15.615 1.00 86.19 90 PHE A N 1
ATOM 702 C CA . PHE A 1 90 ? 1.536 -2.981 14.535 1.00 86.19 90 PHE A CA 1
ATOM 703 C C . PHE A 1 90 ? 0.065 -3.401 14.633 1.00 86.19 90 PHE A C 1
ATOM 705 O O . PHE A 1 90 ? -0.270 -4.567 14.440 1.00 86.19 90 PHE A O 1
ATOM 712 N N . LEU A 1 91 ? -0.809 -2.452 14.963 1.00 94.69 91 LEU A N 1
ATOM 713 C CA . LEU A 1 91 ? -2.246 -2.662 14.926 1.00 94.69 91 LEU A CA 1
ATOM 714 C C . LEU A 1 91 ? -2.699 -2.648 13.453 1.00 94.69 91 LEU A C 1
ATOM 716 O O . LEU A 1 91 ? -2.534 -1.622 12.801 1.00 94.69 91 LEU A O 1
ATOM 720 N N . PRO A 1 92 ? -3.239 -3.744 12.882 1.00 96.06 92 PRO A N 1
ATOM 721 C CA . PRO A 1 92 ? -3.598 -3.763 11.461 1.00 96.06 92 PRO A CA 1
ATOM 722 C C . PRO A 1 92 ? -4.646 -2.712 11.086 1.00 96.06 92 PRO A C 1
ATOM 724 O O . PRO A 1 92 ? -4.651 -2.218 9.967 1.00 96.06 92 PRO A O 1
ATOM 727 N N . THR A 1 93 ? -5.504 -2.340 12.033 1.00 97.12 93 THR A N 1
ATOM 728 C CA . THR A 1 93 ? -6.556 -1.339 11.833 1.00 97.12 93 THR A CA 1
ATOM 729 C C . THR A 1 93 ? -6.080 0.104 12.019 1.00 97.12 93 THR A C 1
ATOM 731 O O . THR A 1 93 ? -6.845 1.006 11.712 1.00 97.12 93 THR A O 1
ATOM 734 N N . ASP A 1 94 ? -4.843 0.322 12.481 1.00 96.88 94 ASP A N 1
ATOM 735 C CA . ASP A 1 94 ? -4.192 1.639 12.521 1.00 96.88 94 ASP A CA 1
ATOM 736 C C . ASP A 1 94 ? -3.604 1.931 11.130 1.00 96.88 94 ASP A C 1
ATOM 738 O O . ASP A 1 94 ? -2.529 1.444 10.755 1.00 96.88 94 ASP A O 1
ATOM 742 N N . LEU A 1 95 ? -4.366 2.653 10.309 1.00 96.50 95 LEU A N 1
ATOM 743 C CA . LEU A 1 95 ? -4.048 2.936 8.909 1.00 96.50 95 LEU A CA 1
ATOM 744 C C . LEU A 1 95 ? -3.299 4.262 8.736 1.00 96.50 95 LEU A C 1
ATOM 746 O O . LEU A 1 95 ? -2.695 4.482 7.676 1.00 96.50 95 LEU A O 1
ATOM 750 N N . ASN A 1 96 ? -3.346 5.145 9.737 1.00 94.81 96 ASN A N 1
ATOM 751 C CA . ASN A 1 96 ? -2.637 6.424 9.741 1.00 94.81 96 ASN A CA 1
ATOM 752 C C . ASN A 1 96 ? -1.278 6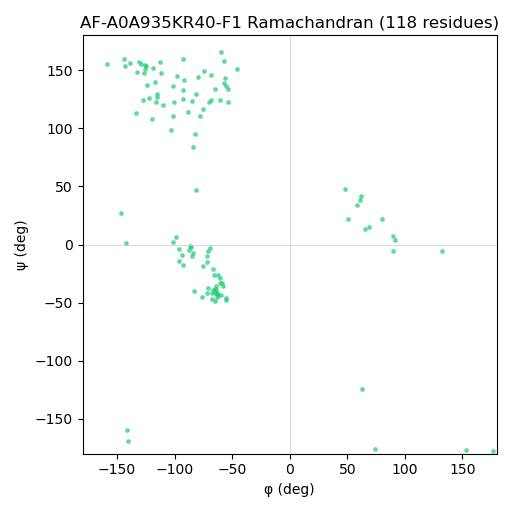.371 10.482 1.00 94.81 96 ASN A C 1
ATOM 754 O O . ASN A 1 96 ? -0.443 7.255 10.265 1.00 94.81 96 ASN A O 1
ATOM 758 N N . GLY A 1 97 ? -1.028 5.318 11.264 1.00 93.62 97 GLY A N 1
ATOM 759 C CA . GLY A 1 97 ? 0.190 5.073 12.031 1.00 93.62 97 GLY A CA 1
ATOM 760 C C . GLY A 1 97 ? 0.282 5.840 13.354 1.00 93.62 97 GLY A C 1
ATOM 761 O O . GLY A 1 97 ? 1.401 6.067 13.825 1.00 93.62 97 GLY A O 1
ATOM 762 N N . ASP A 1 98 ? -0.835 6.294 13.928 1.00 95.19 98 ASP A N 1
ATOM 763 C CA . ASP A 1 98 ? -0.859 7.085 15.166 1.00 95.19 98 ASP A CA 1
ATOM 764 C C . ASP A 1 98 ? -0.910 6.241 16.453 1.00 95.19 98 ASP A C 1
ATOM 766 O O . ASP A 1 98 ? -0.750 6.774 17.558 1.00 95.19 98 ASP A O 1
ATOM 770 N N . GLY A 1 99 ? -1.023 4.917 16.313 1.00 95.38 99 GLY A N 1
ATOM 771 C CA . GLY A 1 99 ? -1.027 3.948 17.403 1.00 95.38 99 GLY A CA 1
ATOM 772 C C . GLY A 1 99 ? -2.414 3.601 17.942 1.00 95.38 99 GLY A C 1
ATOM 773 O O . GLY A 1 99 ? -2.492 2.829 18.908 1.00 95.38 99 GLY A O 1
ATOM 774 N N . PHE A 1 100 ? -3.483 4.134 17.349 1.00 96.44 100 PHE A N 1
ATOM 775 C CA . PHE A 1 100 ? -4.869 3.887 17.730 1.00 96.44 100 PHE A CA 1
ATOM 776 C C . PHE A 1 100 ? -5.688 3.400 16.532 1.00 96.44 100 PHE A C 1
ATOM 778 O O . PHE A 1 100 ? -5.343 3.636 15.387 1.00 96.44 100 PHE A O 1
ATOM 785 N N . SER A 1 101 ? -6.766 2.667 16.812 1.00 96.81 101 SER A N 1
ATOM 786 C CA . SER A 1 101 ? -7.828 2.413 15.839 1.00 96.81 101 SER A CA 1
ATOM 787 C C . SER A 1 101 ? -8.982 3.345 16.154 1.00 96.81 101 SER A C 1
ATOM 789 O O . SER A 1 101 ? -9.636 3.183 17.191 1.00 96.81 101 SER A O 1
ATOM 791 N N . ASP A 1 102 ? -9.225 4.319 15.285 1.00 95.81 102 ASP A N 1
ATOM 792 C CA . ASP A 1 102 ? -10.276 5.306 15.490 1.00 95.81 102 ASP A CA 1
ATOM 793 C C . ASP A 1 102 ? -11.045 5.675 14.204 1.00 95.81 102 ASP A C 1
ATOM 795 O O . ASP A 1 102 ? -11.003 4.996 13.175 1.00 95.81 102 ASP A O 1
ATOM 799 N N . ALA A 1 103 ? -11.856 6.733 14.283 1.00 95.25 103 ALA A N 1
ATOM 800 C CA . ALA A 1 103 ? -12.677 7.185 13.165 1.00 95.25 103 ALA A CA 1
ATOM 801 C C . ALA A 1 103 ? -11.854 7.722 11.975 1.00 95.25 103 ALA A C 1
ATOM 803 O O . ALA A 1 103 ? -12.364 7.777 10.857 1.00 95.25 103 ALA A O 1
ATOM 804 N N . GLN A 1 104 ? -10.602 8.138 12.179 1.00 96.81 104 GLN A N 1
ATOM 805 C CA . GLN A 1 104 ? -9.721 8.581 11.101 1.00 96.81 104 GLN A CA 1
ATOM 806 C C . GLN A 1 104 ? -9.283 7.403 10.233 1.00 96.81 104 GLN A C 1
ATOM 808 O O . GLN A 1 104 ? -9.237 7.544 9.008 1.00 96.81 104 GLN A O 1
ATOM 813 N N . ASP A 1 105 ? -9.044 6.235 10.831 1.00 97.44 105 ASP A N 1
ATOM 814 C CA . ASP A 1 105 ? -8.737 5.017 10.081 1.00 97.44 105 ASP A CA 1
ATOM 815 C C . ASP A 1 105 ? -9.938 4.558 9.252 1.00 97.44 105 ASP A C 1
ATOM 817 O O . ASP A 1 105 ? -9.775 4.203 8.083 1.00 97.44 105 ASP A O 1
ATOM 821 N N . MET A 1 106 ? -11.157 4.675 9.799 1.00 96.00 106 MET A N 1
ATOM 822 C CA . MET A 1 106 ? -12.399 4.410 9.053 1.00 96.00 106 MET A CA 1
ATOM 823 C C . MET A 1 106 ? -12.476 5.264 7.786 1.00 96.00 106 MET A C 1
ATOM 825 O O . MET A 1 106 ? -12.735 4.751 6.700 1.00 96.00 106 MET A O 1
ATOM 829 N N . LEU A 1 107 ? -12.179 6.563 7.899 1.00 96.50 107 LEU A N 1
ATOM 830 C CA . LEU A 1 107 ? -12.174 7.473 6.753 1.00 96.50 107 LEU A CA 1
ATOM 831 C C . LEU A 1 107 ? -11.110 7.100 5.714 1.00 96.50 107 LEU A C 1
ATOM 833 O O . LEU A 1 107 ? -11.337 7.284 4.516 1.00 96.50 107 LEU A O 1
ATOM 837 N N . ILE A 1 108 ? -9.941 6.605 6.131 1.00 96.88 108 ILE A N 1
ATOM 838 C CA . ILE A 1 108 ? -8.905 6.136 5.197 1.00 96.88 108 ILE A CA 1
ATOM 839 C C . ILE A 1 108 ? -9.409 4.918 4.428 1.00 96.88 108 ILE A C 1
ATOM 841 O O . ILE A 1 108 ? -9.318 4.890 3.198 1.00 96.88 108 ILE A O 1
ATOM 845 N N . ALA A 1 109 ? -9.958 3.941 5.143 1.00 96.69 109 ALA A N 1
ATOM 846 C CA . ALA A 1 109 ? -10.425 2.693 4.569 1.00 96.69 109 ALA A CA 1
ATOM 847 C C . ALA A 1 109 ? -11.613 2.924 3.609 1.00 96.69 109 ALA A C 1
ATOM 849 O O . ALA A 1 109 ? -11.597 2.429 2.481 1.00 96.69 109 ALA A O 1
ATOM 850 N N . ASP A 1 110 ? -12.563 3.792 3.975 1.00 95.94 110 ASP A N 1
ATOM 851 C CA . ASP A 1 110 ? -13.681 4.198 3.113 1.00 95.94 110 ASP A CA 1
ATOM 852 C C . ASP A 1 110 ? -13.220 4.920 1.837 1.00 95.94 110 ASP A C 1
ATOM 854 O O . ASP A 1 110 ? -13.697 4.627 0.738 1.00 95.94 110 ASP A O 1
ATOM 858 N N . ASN A 1 111 ? -12.259 5.845 1.942 1.00 96.12 111 ASN A N 1
ATOM 859 C CA . ASN A 1 111 ? -11.716 6.557 0.776 1.00 96.12 111 ASN A CA 1
ATOM 860 C C . ASN A 1 111 ? -10.950 5.637 -0.184 1.00 96.12 111 ASN A C 1
ATOM 862 O O . ASN A 1 111 ? -10.830 5.935 -1.378 1.00 96.12 111 ASN A O 1
ATOM 866 N N . ASN A 1 112 ? -10.414 4.537 0.340 1.00 96.75 112 ASN A N 1
ATOM 867 C CA . ASN A 1 112 ? -9.676 3.537 -0.417 1.00 96.75 112 ASN A CA 1
ATOM 868 C C . ASN A 1 112 ? -10.538 2.324 -0.790 1.00 96.75 112 ASN A C 1
ATOM 870 O O . ASN A 1 112 ? -10.020 1.372 -1.370 1.00 96.75 112 ASN A O 1
ATOM 874 N N . ARG A 1 113 ? -11.846 2.357 -0.519 1.00 93.50 113 ARG A N 1
ATOM 875 C CA . ARG A 1 113 ? -12.765 1.263 -0.833 1.00 93.50 113 ARG A CA 1
ATOM 876 C C . ARG A 1 113 ? -12.734 0.908 -2.321 1.00 93.50 113 ARG A C 1
ATOM 878 O O . ARG A 1 113 ? -12.696 1.785 -3.186 1.00 93.50 113 ARG A O 1
ATOM 885 N N . SER A 1 114 ? -12.849 -0.383 -2.630 1.00 93.12 114 SER A N 1
ATOM 886 C CA . SER A 1 114 ? -12.773 -0.943 -3.995 1.00 93.12 114 SER A CA 1
ATOM 887 C C . SER A 1 114 ? -11.383 -0.858 -4.634 1.00 93.12 114 SER A C 1
ATOM 889 O O . SER A 1 114 ? -11.246 -0.990 -5.849 1.00 93.12 114 SER A O 1
ATOM 891 N N . ARG A 1 115 ? -10.340 -0.601 -3.839 1.00 97.19 115 ARG A N 1
ATOM 892 C CA . ARG A 1 115 ? -8.964 -0.867 -4.257 1.00 97.19 115 ARG A CA 1
ATOM 893 C C . ARG A 1 115 ? -8.683 -2.347 -4.073 1.00 97.19 115 ARG A C 1
ATOM 895 O O . ARG A 1 115 ? -9.172 -2.962 -3.134 1.00 97.19 115 ARG A O 1
ATOM 902 N N . GLU A 1 116 ? -7.898 -2.890 -4.983 1.00 98.06 116 GLU A N 1
ATOM 903 C CA . GLU A 1 116 ? -7.616 -4.315 -5.051 1.00 98.06 116 GLU A CA 1
ATOM 904 C C . GLU A 1 116 ? -6.175 -4.541 -5.496 1.00 98.06 116 GLU A C 1
ATOM 906 O O . GLU A 1 116 ? -5.526 -3.657 -6.070 1.00 98.06 116 GLU A O 1
ATOM 911 N N . VAL A 1 117 ? -5.653 -5.724 -5.206 1.00 98.25 117 VAL A N 1
ATOM 912 C CA . VAL A 1 117 ? -4.332 -6.146 -5.652 1.00 98.25 117 VAL A CA 1
ATOM 913 C C . VAL A 1 117 ? -4.373 -6.376 -7.158 1.00 98.25 117 VAL A C 1
ATOM 915 O O . VAL A 1 117 ? -5.108 -7.224 -7.658 1.00 98.25 117 VAL A O 1
ATOM 918 N N . ILE A 1 118 ? -3.513 -5.663 -7.883 1.00 97.75 118 ILE A N 1
ATOM 919 C CA . ILE A 1 118 ? -3.318 -5.857 -9.320 1.00 97.75 118 ILE A CA 1
ATOM 920 C C . ILE A 1 118 ? -1.939 -6.480 -9.525 1.00 97.75 118 ILE A C 1
ATOM 922 O O . ILE A 1 118 ? -0.923 -5.899 -9.134 1.00 97.75 118 ILE A O 1
ATOM 926 N N . ARG A 1 119 ? -1.913 -7.677 -10.119 1.00 95.31 119 ARG A N 1
ATOM 927 C CA . ARG A 1 119 ? -0.698 -8.474 -10.340 1.00 95.31 119 ARG A CA 1
ATOM 928 C C . ARG A 1 119 ? -0.359 -8.589 -11.837 1.00 95.31 119 ARG A C 1
ATOM 930 O O . ARG A 1 119 ? -1.271 -8.439 -12.653 1.00 95.31 119 ARG A O 1
ATOM 937 N N . PRO A 1 120 ? 0.917 -8.851 -12.182 1.00 92.38 120 PRO A N 1
ATOM 938 C CA . PRO A 1 120 ? 1.353 -9.168 -13.540 1.00 92.38 120 PRO A CA 1
ATOM 939 C C . PRO A 1 120 ? 0.733 -10.406 -14.177 1.00 92.38 120 PRO A C 1
ATOM 941 O O . PRO A 1 120 ? 0.350 -11.335 -13.430 1.00 92.38 120 PRO A O 1
#

Solvent-accessible surface area (backbone atoms only — not comparable to full-atom values): 6689 Å² total; per-residue (Å²): 101,76,63,45,73,43,72,54,74,53,78,53,77,25,24,40,48,39,29,36,23,78,90,42,46,77,38,55,57,76,58,84,79,65,79,86,68,56,40,81,42,40,63,36,20,22,89,41,62,39,43,78,57,91,94,36,30,36,78,48,47,32,13,42,80,70,80,42,46,16,49,72,68,28,50,54,54,34,51,57,34,32,77,68,58,38,65,49,85,88,43,48,49,31,61,83,72,84,41,45,22,47,74,68,27,51,52,46,33,60,75,39,48,79,42,62,52,42,74,138

Foldseek 3Di:
DAWDFDWDWDDDQFFAIWIAAPPGDTAHPVNPDDDQFCFQALNRTYVSQWDDDPNTTHTQGQNNVVPFFLEPVSLVVLVVQQVVQPFDDRDSLPRVRPRTRHVVSNVSSVVCHGGGHDDD

Mean predicted aligned error: 3.44 Å

Secondary structure (DSSP, 8-state):
--SEEE--EEEETTEEEEEBPTT-EEE-TT-SS----TTS-GGGBGGG--EEETTEEE--B---S-SSB-SHHHHHHHHHHHHTT-B-TT-TT-SSSSSB--HHHHHHHHHTTT-B----

Nearest PDB structures (foldseek):
  2y3n-assembly2_B  TM=9.287E-01  e=3.016E-02  Pseudobacteroides cellulosolvens
  5lxv-assembly2_D  TM=7.895E-01  e=2.030E-01  Ruminococcus flavefaciens FD-1
  5g5d-assembly2_B  TM=4.776E-01  e=5.345E-02  Acetivibrio thermocellus ATCC 27405
  2vn6-assembly1_B  TM=7.144E-01  e=8.759E-01  Ruminiclostridium cellulolyticum
  2ozn-assembly1_B  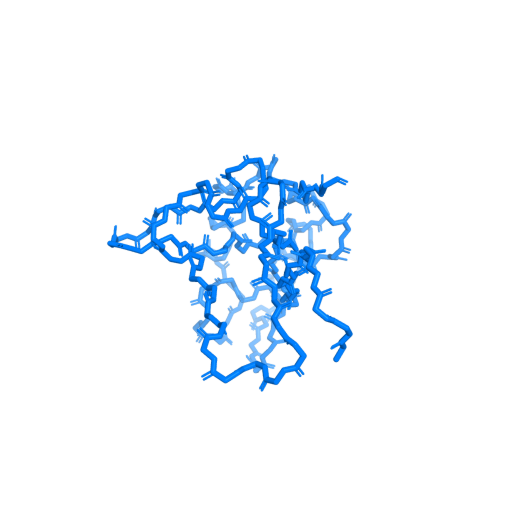TM=8.581E-01  e=2.001E+00  Clostridium perfringens